Protein AF-A0A7W1D033-F1 (afdb_monomer_lite)

Structure (mmCIF, N/CA/C/O backbone):
data_AF-A0A7W1D033-F1
#
_entry.id   AF-A0A7W1D033-F1
#
loop_
_atom_site.group_PDB
_atom_site.id
_atom_site.type_symbol
_atom_site.label_atom_id
_atom_site.label_alt_id
_atom_site.label_comp_id
_atom_site.label_asym_id
_atom_site.label_entity_id
_atom_site.label_seq_id
_atom_site.pdbx_PDB_ins_code
_atom_site.Cartn_x
_atom_site.Cartn_y
_atom_site.Cartn_z
_atom_site.occupancy
_atom_site.B_iso_or_equiv
_atom_site.auth_seq_id
_atom_site.auth_comp_id
_atom_site.auth_asym_id
_atom_site.auth_atom_id
_atom_site.pdbx_PDB_model_num
ATOM 1 N N . MET A 1 1 ? -7.341 5.718 -10.970 1.0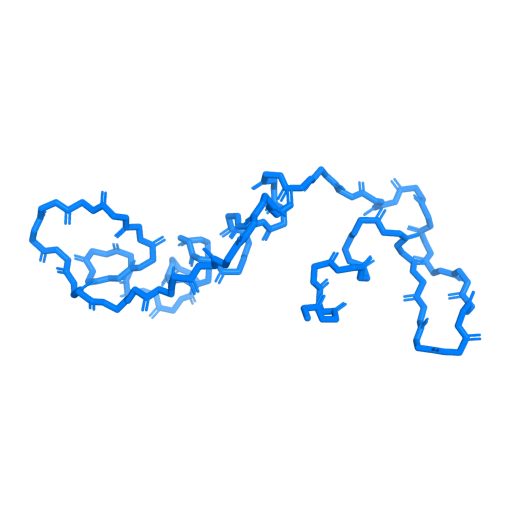0 76.56 1 MET A N 1
ATOM 2 C CA . MET A 1 1 ? -6.317 5.160 -10.052 1.00 76.56 1 MET A CA 1
ATOM 3 C C . MET A 1 1 ? -4.882 5.368 -10.591 1.00 76.56 1 MET A C 1
ATOM 5 O O . MET A 1 1 ? -4.166 4.408 -10.848 1.00 76.56 1 MET A O 1
ATOM 9 N N . ARG A 1 2 ? -4.425 6.623 -10.792 1.00 88.94 2 ARG A N 1
ATOM 10 C CA . ARG A 1 2 ? -3.127 6.908 -11.464 1.00 88.94 2 ARG A CA 1
ATOM 11 C C . ARG A 1 2 ? -1.892 6.519 -10.639 1.00 88.94 2 ARG A C 1
ATOM 13 O O . ARG A 1 2 ? -0.924 6.022 -11.202 1.00 88.94 2 ARG A O 1
ATOM 20 N N . GLY A 1 3 ? -1.939 6.693 -9.315 1.00 92.56 3 GLY A N 1
ATOM 21 C CA . GLY A 1 3 ? -0.835 6.317 -8.422 1.00 92.56 3 GLY A CA 1
ATOM 22 C C . GLY A 1 3 ? -0.532 4.817 -8.451 1.00 92.56 3 GLY A C 1
ATOM 23 O O . GLY A 1 3 ? 0.622 4.428 -8.614 1.00 92.56 3 GLY A O 1
ATOM 24 N N . ILE A 1 4 ? -1.575 3.981 -8.394 1.00 94.94 4 ILE A N 1
ATOM 25 C CA . ILE A 1 4 ? -1.444 2.523 -8.531 1.00 94.94 4 ILE A CA 1
ATOM 26 C C . ILE A 1 4 ? -0.878 2.172 -9.912 1.00 94.94 4 ILE A C 1
ATOM 28 O O . ILE A 1 4 ? 0.144 1.499 -9.985 1.00 94.94 4 ILE A O 1
ATOM 32 N N . TYR A 1 5 ? -1.437 2.713 -11.000 1.00 94.31 5 TYR A N 1
ATOM 33 C CA . TYR A 1 5 ? -0.892 2.504 -12.348 1.00 94.31 5 TYR A CA 1
ATOM 34 C C . TYR A 1 5 ? 0.613 2.821 -12.441 1.00 94.31 5 TYR A C 1
ATOM 36 O O . TYR A 1 5 ? 1.385 2.014 -12.962 1.00 94.31 5 TYR A O 1
ATOM 44 N N . CYS A 1 6 ? 1.052 3.962 -11.900 1.00 95.69 6 CYS A N 1
ATOM 45 C CA . CYS A 1 6 ? 2.464 4.346 -11.887 1.00 95.69 6 CYS A CA 1
ATOM 46 C C . CYS A 1 6 ? 3.318 3.380 -11.048 1.00 95.69 6 CYS A C 1
ATOM 48 O O . CYS A 1 6 ? 4.412 3.013 -11.468 1.00 95.69 6 CYS A O 1
ATOM 50 N N . ALA A 1 7 ? 2.822 2.896 -9.906 1.00 96.19 7 ALA A N 1
ATOM 51 C CA . ALA A 1 7 ? 3.542 1.932 -9.072 1.00 96.19 7 ALA A CA 1
ATOM 52 C C . ALA A 1 7 ? 3.773 0.582 -9.784 1.00 96.19 7 ALA A C 1
ATOM 54 O O . ALA A 1 7 ? 4.846 -0.013 -9.652 1.00 96.19 7 ALA A O 1
ATOM 55 N N . LEU A 1 8 ? 2.795 0.121 -10.573 1.00 96.38 8 LEU A N 1
ATOM 56 C CA . LEU A 1 8 ? 2.876 -1.147 -11.309 1.00 96.38 8 LEU A CA 1
ATOM 57 C C . LEU A 1 8 ? 3.697 -1.029 -12.594 1.00 96.38 8 LEU A C 1
ATOM 59 O O . LEU A 1 8 ? 4.445 -1.940 -12.938 1.00 96.38 8 LEU A O 1
ATOM 63 N N . THR A 1 9 ? 3.542 0.073 -13.330 1.00 96.50 9 THR A N 1
ATOM 64 C CA . THR A 1 9 ? 4.167 0.238 -14.654 1.00 96.50 9 THR A CA 1
ATOM 65 C C . THR A 1 9 ? 5.499 0.969 -14.600 1.00 96.50 9 THR A C 1
ATOM 67 O O . THR A 1 9 ? 6.338 0.764 -15.479 1.00 96.50 9 THR A O 1
ATOM 70 N N . ARG A 1 10 ? 5.712 1.794 -13.566 1.00 96.88 10 ARG A N 1
ATOM 71 C CA . ARG A 1 10 ? 6.839 2.724 -13.430 1.00 96.88 10 ARG A CA 1
ATOM 72 C C . ARG A 1 10 ? 6.962 3.655 -14.632 1.00 96.88 10 ARG A C 1
ATOM 74 O O . ARG A 1 10 ? 8.046 3.843 -15.179 1.00 96.88 10 ARG A O 1
ATOM 81 N N . ARG A 1 11 ? 5.829 4.233 -15.039 1.00 96.31 11 ARG A N 1
ATOM 82 C CA . ARG A 1 11 ? 5.729 5.207 -16.131 1.00 96.31 11 ARG A CA 1
ATOM 83 C C . ARG A 1 11 ? 5.091 6.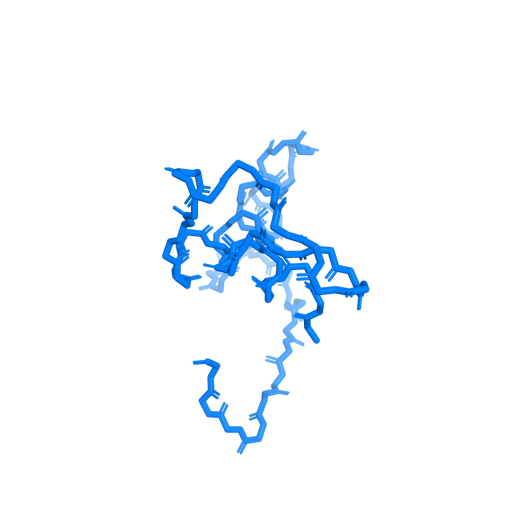508 -15.659 1.00 96.31 11 ARG A C 1
ATOM 85 O O . ARG A 1 11 ? 4.135 6.485 -14.886 1.00 96.31 11 ARG A O 1
ATOM 92 N N . THR A 1 12 ? 5.615 7.631 -16.145 1.00 93.19 12 THR A N 1
ATOM 93 C CA . THR A 1 12 ? 5.010 8.956 -15.956 1.00 93.19 12 THR A CA 1
ATOM 94 C C . THR A 1 12 ? 3.685 9.066 -16.713 1.00 93.19 12 THR A C 1
ATOM 96 O O . THR A 1 12 ? 3.337 8.206 -17.525 1.00 93.19 12 THR A O 1
ATOM 99 N N . GLU A 1 13 ? 2.959 10.166 -16.507 1.00 88.44 13 GLU A N 1
ATOM 100 C CA . GLU A 1 13 ? 1.730 10.450 -17.259 1.00 88.44 13 GLU A CA 1
ATOM 101 C C . GLU A 1 13 ? 1.967 10.580 -18.772 1.00 88.44 13 GLU A C 1
ATOM 103 O O . GLU A 1 13 ? 1.107 10.202 -19.560 1.00 88.44 13 GLU A O 1
ATOM 108 N N . SER A 1 14 ? 3.154 11.041 -19.182 1.00 92.94 14 SER A N 1
ATOM 109 C CA . SER A 1 14 ? 3.581 11.097 -20.587 1.00 92.94 14 SER A CA 1
ATOM 110 C C . SER A 1 14 ? 4.038 9.742 -21.149 1.00 92.94 14 SER A C 1
ATOM 112 O O . SER A 1 14 ? 4.450 9.669 -22.302 1.00 92.94 14 SER A O 1
ATOM 114 N N . GLY A 1 15 ? 4.013 8.672 -20.346 1.00 92.88 15 GLY A N 1
ATOM 115 C CA . GLY A 1 15 ? 4.449 7.329 -20.740 1.00 92.88 15 GLY A CA 1
ATOM 116 C C . GLY A 1 15 ? 5.953 7.072 -20.606 1.00 92.88 15 GLY A C 1
ATOM 117 O O . GLY A 1 15 ? 6.408 5.979 -20.946 1.00 92.88 15 GLY A O 1
ATOM 118 N N . THR A 1 16 ? 6.719 8.033 -20.084 1.00 96.38 16 THR A N 1
ATOM 119 C CA . THR A 1 16 ? 8.173 7.914 -19.923 1.00 96.38 16 THR A CA 1
ATOM 120 C C . THR A 1 16 ? 8.501 6.910 -18.810 1.00 96.38 16 THR A C 1
ATOM 122 O O . THR A 1 16 ? 7.987 7.061 -17.699 1.00 96.38 16 THR A O 1
ATOM 125 N N . PRO A 1 17 ? 9.340 5.888 -19.058 1.00 96.12 17 PRO A N 1
ATOM 126 C CA . PRO A 1 17 ? 9.733 4.925 -18.031 1.00 96.12 17 PRO A CA 1
ATOM 127 C C . PRO A 1 17 ? 10.664 5.554 -16.982 1.00 96.12 17 PRO A C 1
ATOM 129 O O . PRO A 1 17 ? 11.567 6.317 -17.321 1.00 96.12 17 PRO A O 1
ATOM 132 N N . VAL A 1 18 ? 10.465 5.219 -15.702 1.00 96.25 18 VAL A N 1
ATOM 133 C CA . VAL A 1 18 ? 11.261 5.726 -14.567 1.00 96.25 18 VAL A CA 1
ATOM 134 C C . VAL A 1 18 ? 11.577 4.602 -13.582 1.00 96.25 18 VAL A C 1
ATOM 136 O O . VAL A 1 18 ? 10.729 4.209 -12.777 1.00 96.25 18 VAL A O 1
ATOM 139 N N . ALA A 1 19 ? 12.830 4.137 -13.587 1.00 96.50 19 ALA A N 1
ATOM 140 C CA . ALA A 1 19 ? 13.321 3.051 -12.732 1.00 96.50 19 ALA A CA 1
ATOM 141 C C . ALA A 1 19 ? 12.400 1.816 -12.775 1.00 96.50 19 ALA A C 1
ATOM 143 O O . ALA A 1 19 ? 11.822 1.403 -11.772 1.00 96.50 19 ALA A O 1
ATOM 144 N N . GLU A 1 20 ? 12.235 1.234 -13.964 1.00 95.69 20 GLU A N 1
ATOM 145 C CA . GLU A 1 20 ? 11.322 0.105 -14.199 1.00 95.69 20 GLU A CA 1
ATOM 146 C C . GLU A 1 20 ? 11.668 -1.151 -13.387 1.00 95.69 20 GLU A C 1
ATOM 148 O O . GLU A 1 20 ? 10.790 -1.960 -13.102 1.00 95.69 20 GLU A O 1
ATOM 153 N N . SER A 1 21 ? 12.914 -1.290 -12.930 1.00 97.44 21 SER A N 1
ATOM 154 C CA . SER A 1 21 ? 13.319 -2.346 -11.993 1.00 97.44 21 SER A CA 1
ATOM 155 C C . SER A 1 21 ? 12.677 -2.220 -10.605 1.00 97.44 21 SER A C 1
ATOM 157 O O . SER A 1 21 ? 12.767 -3.145 -9.808 1.00 97.44 21 SER A O 1
ATOM 159 N N . GLN A 1 22 ? 12.036 -1.088 -10.300 1.00 97.06 22 GLN A N 1
ATOM 160 C CA . GLN A 1 22 ? 11.342 -0.806 -9.039 1.00 97.06 22 GLN A CA 1
ATOM 161 C C . GLN A 1 22 ? 9.814 -0.917 -9.175 1.00 97.06 22 GLN A C 1
ATOM 163 O O . GLN A 1 22 ? 9.071 -0.326 -8.386 1.00 97.06 22 GLN A O 1
ATOM 168 N N . ARG A 1 23 ? 9.318 -1.623 -10.203 1.00 97.31 23 ARG A N 1
ATOM 169 C CA . ARG A 1 23 ? 7.895 -1.977 -10.306 1.00 97.31 23 ARG A CA 1
ATOM 170 C C . ARG A 1 23 ? 7.487 -2.822 -9.107 1.00 97.31 23 ARG A C 1
ATOM 172 O O . ARG A 1 23 ? 8.247 -3.670 -8.645 1.00 97.31 23 ARG A O 1
ATOM 179 N N . THR A 1 24 ? 6.270 -2.604 -8.629 1.00 96.38 24 THR A N 1
ATOM 180 C CA . THR A 1 24 ? 5.706 -3.377 -7.522 1.00 96.38 24 THR A CA 1
ATOM 181 C C . THR A 1 24 ? 4.467 -4.151 -7.959 1.00 96.38 24 THR A C 1
ATOM 183 O O . THR A 1 24 ? 3.915 -3.920 -9.035 1.00 96.38 24 THR A O 1
ATOM 186 N N . THR A 1 25 ? 4.033 -5.099 -7.132 1.00 97.44 25 THR A N 1
ATOM 187 C CA . THR A 1 25 ? 2.811 -5.871 -7.380 1.00 97.44 25 THR A CA 1
ATOM 188 C C . THR A 1 25 ? 1.575 -5.046 -7.033 1.00 97.44 25 THR A C 1
ATOM 190 O O . THR A 1 25 ? 1.635 -4.123 -6.216 1.00 97.44 25 THR A O 1
ATOM 193 N N . LEU A 1 26 ? 0.424 -5.414 -7.602 1.00 96.44 26 LEU A N 1
ATOM 194 C CA . LEU A 1 26 ? -0.849 -4.764 -7.289 1.00 96.44 26 LEU A CA 1
ATOM 195 C C . LEU A 1 26 ? -1.133 -4.745 -5.785 1.00 96.44 26 LEU A C 1
ATOM 197 O O . LEU A 1 26 ? -1.480 -3.709 -5.225 1.00 96.44 26 LEU A O 1
ATOM 201 N N . MET A 1 27 ? -0.910 -5.873 -5.112 1.00 96.75 27 MET A N 1
ATOM 202 C CA . MET A 1 27 ? -1.183 -5.988 -3.685 1.00 96.75 27 MET A CA 1
ATOM 203 C C . MET A 1 27 ? -0.253 -5.117 -2.834 1.00 96.75 27 MET A C 1
ATOM 205 O O . MET A 1 27 ? -0.702 -4.503 -1.869 1.00 96.75 27 MET A O 1
ATOM 209 N N . HIS A 1 28 ? 1.029 -5.008 -3.195 1.00 97.81 28 HIS A N 1
ATOM 210 C CA . HIS A 1 28 ? 1.924 -4.060 -2.530 1.00 97.81 28 HIS A CA 1
ATOM 211 C C . HIS A 1 28 ? 1.496 -2.611 -2.769 1.00 97.81 28 HIS A C 1
ATOM 213 O O . HIS A 1 28 ? 1.499 -1.831 -1.822 1.00 97.81 28 HIS A O 1
ATOM 219 N N . ALA A 1 29 ? 1.072 -2.254 -3.986 1.00 97.38 29 ALA A N 1
ATOM 220 C CA . ALA A 1 29 ? 0.554 -0.918 -4.263 1.00 97.38 29 ALA A CA 1
ATOM 221 C C . ALA A 1 29 ? -0.693 -0.611 -3.414 1.00 97.38 29 ALA A C 1
ATOM 223 O O . ALA A 1 29 ? -0.727 0.419 -2.748 1.00 97.38 29 ALA A O 1
ATOM 224 N N . ILE A 1 30 ? -1.675 -1.519 -3.356 1.00 97.06 30 ILE A N 1
ATOM 225 C CA . ILE A 1 30 ? -2.883 -1.347 -2.533 1.00 97.06 30 ILE A CA 1
ATOM 226 C C . ILE A 1 30 ? -2.514 -1.131 -1.061 1.00 97.06 30 ILE A C 1
ATOM 228 O O . ILE A 1 30 ? -3.000 -0.176 -0.457 1.00 97.06 30 ILE A O 1
ATOM 232 N N . ARG A 1 31 ? -1.614 -1.946 -0.488 1.00 97.88 31 ARG A N 1
ATOM 233 C CA . ARG A 1 31 ? -1.151 -1.761 0.902 1.00 97.88 31 ARG A CA 1
ATOM 234 C C . ARG A 1 31 ? -0.462 -0.412 1.107 1.00 97.88 31 ARG A C 1
ATOM 236 O O . ARG A 1 31 ? -0.734 0.253 2.103 1.00 97.88 31 ARG A O 1
ATOM 243 N N . SER A 1 32 ? 0.375 0.018 0.158 1.00 97.50 32 SER A N 1
ATOM 244 C CA . SER A 1 32 ? 1.033 1.331 0.192 1.00 97.50 32 SER A CA 1
ATOM 245 C C . SER A 1 32 ? 0.044 2.498 0.234 1.00 97.50 32 SER A C 1
ATOM 247 O O . SER A 1 32 ? 0.294 3.471 0.935 1.00 97.50 32 SER A O 1
ATOM 249 N N . PHE A 1 33 ? -1.088 2.385 -0.465 1.00 96.38 33 PHE A N 1
ATOM 250 C CA . PHE A 1 33 ? -2.150 3.398 -0.480 1.00 96.38 33 PHE A CA 1
ATOM 251 C C . PHE A 1 33 ? -3.210 3.223 0.624 1.00 96.38 33 PHE A C 1
ATOM 253 O O . PHE A 1 33 ? -4.154 4.006 0.677 1.00 96.38 33 PHE A O 1
ATOM 260 N N . THR A 1 34 ? -3.080 2.219 1.496 1.00 98.00 34 THR A N 1
ATOM 261 C CA . THR A 1 34 ? -4.041 1.938 2.575 1.00 98.00 34 THR A CA 1
ATOM 262 C C . THR A 1 34 ? -3.313 1.808 3.911 1.00 98.00 34 THR A C 1
ATOM 264 O O . THR A 1 34 ? -2.934 2.820 4.500 1.00 98.00 34 THR A O 1
ATOM 267 N N . ILE A 1 35 ? -3.066 0.587 4.385 1.00 98.69 35 ILE A N 1
ATOM 268 C CA . ILE A 1 35 ? -2.544 0.335 5.729 1.00 98.69 35 ILE A CA 1
ATOM 269 C C . ILE A 1 35 ? -1.153 0.937 5.959 1.00 98.69 35 ILE A C 1
ATOM 271 O O . ILE A 1 35 ? -0.899 1.479 7.028 1.00 98.69 35 ILE A O 1
ATOM 275 N N . ASN A 1 36 ? -0.271 0.938 4.955 1.00 98.56 36 ASN A N 1
ATOM 276 C CA . ASN A 1 36 ? 1.066 1.519 5.111 1.00 98.56 36 ASN A CA 1
ATOM 277 C C . ASN A 1 36 ? 1.015 3.055 5.158 1.00 98.56 36 ASN A C 1
ATOM 279 O O . ASN A 1 36 ? 1.830 3.671 5.837 1.00 98.56 36 ASN A O 1
ATOM 283 N N . GLY A 1 37 ? 0.066 3.677 4.450 1.00 98.12 37 GLY A N 1
ATOM 284 C CA . GLY A 1 37 ? -0.160 5.123 4.520 1.00 98.12 37 GLY A CA 1
ATOM 285 C C . GLY A 1 37 ? -0.749 5.545 5.868 1.00 98.12 37 GLY A C 1
ATOM 286 O O . GLY A 1 37 ? -0.336 6.559 6.432 1.00 98.12 37 GLY A O 1
ATOM 287 N N . ALA A 1 38 ? -1.663 4.733 6.411 1.00 98.62 38 ALA A N 1
ATOM 288 C CA . ALA A 1 38 ? -2.182 4.911 7.765 1.00 98.62 38 ALA A CA 1
ATOM 289 C C . ALA A 1 38 ? -1.065 4.764 8.809 1.00 98.62 38 ALA A C 1
ATOM 291 O O . ALA A 1 38 ? -0.916 5.652 9.641 1.00 98.62 38 ALA A O 1
ATOM 292 N N . TYR A 1 39 ? -0.224 3.732 8.687 1.00 98.69 39 TYR A N 1
ATOM 293 C CA . TYR A 1 39 ? 0.952 3.530 9.541 1.00 98.69 39 TYR A CA 1
ATOM 294 C C . TYR A 1 39 ? 1.929 4.709 9.490 1.00 98.69 39 TYR A C 1
ATOM 296 O O . TYR A 1 39 ? 2.342 5.231 10.519 1.00 98.69 39 TYR A O 1
ATOM 304 N N . ALA A 1 40 ? 2.253 5.201 8.289 1.00 98.56 40 ALA A N 1
ATOM 305 C CA . ALA A 1 40 ? 3.137 6.356 8.123 1.00 98.56 40 ALA A CA 1
ATOM 306 C C . ALA A 1 40 ? 2.587 7.646 8.766 1.00 98.56 40 ALA A C 1
ATOM 308 O O . ALA A 1 40 ? 3.349 8.579 9.008 1.00 98.56 40 ALA A O 1
ATOM 309 N N . SER A 1 41 ? 1.278 7.693 9.034 1.00 98.31 41 SER A N 1
ATOM 310 C CA . SER A 1 41 ? 0.592 8.809 9.692 1.00 98.31 41 SER A CA 1
ATOM 311 C C . SER A 1 41 ? 0.236 8.520 11.159 1.00 98.31 41 SER A C 1
ATOM 313 O O . SER A 1 41 ? -0.410 9.357 11.783 1.00 98.31 41 SER A O 1
ATOM 315 N N . PHE A 1 42 ? 0.644 7.367 11.708 1.00 98.44 42 PHE A N 1
ATOM 316 C CA . PHE A 1 42 ? 0.283 6.881 13.049 1.00 98.44 42 PHE A CA 1
ATOM 317 C C . PHE A 1 42 ? -1.237 6.738 13.266 1.00 98.44 42 PHE A C 1
ATOM 319 O O . PHE A 1 42 ? -1.778 7.053 14.327 1.00 98.44 42 PHE A O 1
ATOM 326 N N . GLU A 1 43 ? -1.958 6.321 12.223 1.00 98.56 43 GLU A N 1
ATOM 327 C CA . GLU A 1 43 ? -3.414 6.144 12.217 1.00 98.56 43 GLU A CA 1
ATOM 328 C C . GLU A 1 43 ? -3.849 4.705 11.886 1.00 98.56 43 GLU A C 1
ATOM 330 O O . GLU A 1 43 ? -5.029 4.458 11.632 1.00 98.56 43 GLU A O 1
ATOM 335 N N . GLU A 1 44 ? -2.927 3.745 11.877 1.00 98.50 44 GLU A N 1
ATOM 336 C CA . GLU A 1 44 ? -3.168 2.339 11.537 1.00 98.50 44 GLU A CA 1
ATOM 337 C C . GLU A 1 44 ? -4.194 1.649 12.448 1.00 98.50 44 GLU A C 1
ATOM 339 O O . GLU A 1 44 ? -4.942 0.792 11.975 1.00 98.50 44 GLU A O 1
ATOM 344 N N . ASP A 1 45 ? -4.301 2.066 13.711 1.00 98.31 45 ASP A N 1
ATOM 345 C CA . ASP A 1 45 ? -5.309 1.567 14.658 1.00 98.31 45 ASP A CA 1
ATOM 346 C C . ASP A 1 45 ? -6.707 2.148 14.392 1.00 98.31 45 ASP A C 1
ATOM 348 O O . ASP A 1 45 ? -7.710 1.644 14.892 1.00 98.31 45 ASP A O 1
ATOM 352 N N . ARG A 1 46 ? -6.793 3.217 13.589 1.00 98.50 46 ARG A N 1
ATOM 353 C CA . ARG A 1 46 ? -8.039 3.940 13.295 1.00 98.50 46 ARG A CA 1
ATOM 354 C C . ARG A 1 46 ? -8.550 3.690 11.879 1.00 98.50 46 ARG A C 1
ATOM 356 O O . ARG A 1 46 ? -9.763 3.681 11.684 1.00 98.50 46 ARG A O 1
ATOM 363 N N . LYS A 1 47 ? -7.672 3.516 10.884 1.00 98.44 47 LYS A N 1
ATOM 364 C CA . LYS A 1 47 ? -8.040 3.352 9.462 1.00 98.44 47 LYS A CA 1
ATOM 365 C C . LYS A 1 47 ? -7.008 2.539 8.671 1.00 98.44 47 LYS A C 1
ATOM 367 O O . LYS A 1 47 ? -5.971 2.142 9.188 1.00 98.44 47 LYS A O 1
ATOM 372 N N . GLY A 1 48 ? -7.292 2.313 7.388 1.00 97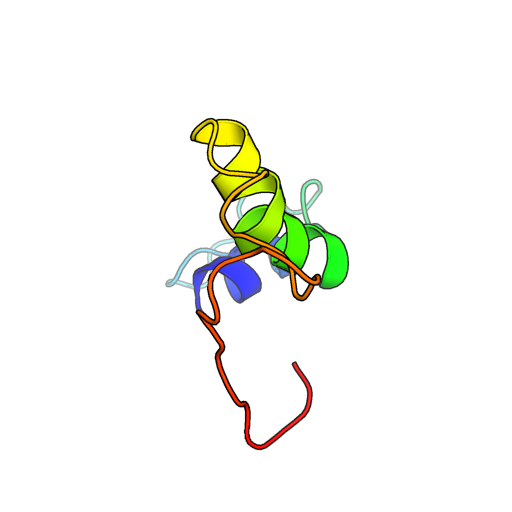.81 48 GLY A N 1
ATOM 373 C CA . GLY A 1 48 ? -6.349 1.707 6.439 1.00 97.81 48 GLY A CA 1
ATOM 374 C C . GLY A 1 48 ? -6.523 0.202 6.211 1.00 97.81 48 GLY A C 1
ATOM 375 O O . GLY A 1 48 ? -5.854 -0.346 5.341 1.00 97.81 48 GLY A O 1
ATOM 376 N N . SER A 1 49 ? -7.432 -0.467 6.924 1.00 98.38 49 SER A N 1
ATOM 377 C CA . SER A 1 49 ? -7.863 -1.839 6.623 1.00 98.38 49 SER A CA 1
ATOM 378 C C . SER A 1 49 ? -9.325 -2.068 7.014 1.00 98.38 49 SER A C 1
ATOM 380 O O . SER A 1 49 ? -9.903 -1.292 7.774 1.00 98.38 49 SER A O 1
ATOM 382 N N . ILE A 1 50 ? -9.927 -3.126 6.464 1.00 98.12 50 ILE A N 1
ATOM 383 C CA . ILE A 1 50 ? -11.309 -3.527 6.755 1.00 98.12 50 ILE A CA 1
ATOM 384 C C . ILE A 1 50 ? -11.280 -4.502 7.933 1.00 98.12 50 ILE A C 1
ATOM 386 O O . ILE A 1 50 ? -11.199 -5.715 7.753 1.00 98.12 50 ILE A O 1
ATOM 390 N N . GLU A 1 51 ? -11.301 -3.952 9.143 1.00 98.25 51 GLU A N 1
ATOM 391 C CA . GLU A 1 51 ? -11.232 -4.687 10.408 1.00 98.25 51 GLU A CA 1
ATOM 392 C C . GLU A 1 51 ? -12.186 -4.061 11.434 1.00 98.25 51 GLU A C 1
ATOM 394 O O . GLU A 1 51 ? -12.485 -2.865 11.386 1.00 98.25 51 GLU A O 1
ATOM 399 N N . VAL A 1 52 ? -12.674 -4.871 12.377 1.00 98.25 52 V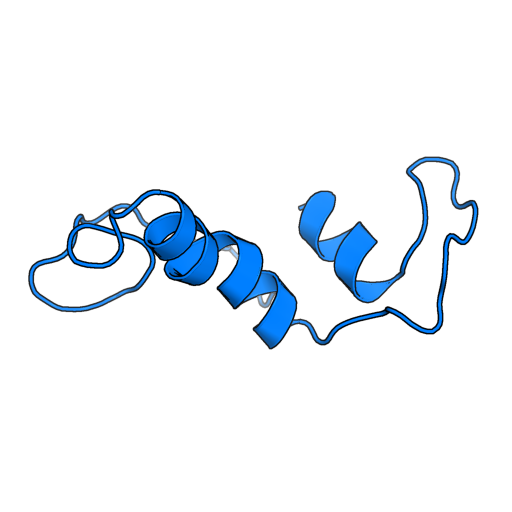AL A N 1
ATOM 400 C CA . VAL A 1 52 ? -13.578 -4.404 13.438 1.00 98.25 52 VAL A CA 1
ATOM 401 C C . VAL A 1 52 ? -12.874 -3.357 14.303 1.00 98.25 52 VAL A C 1
ATOM 403 O O . VAL A 1 52 ? -11.736 -3.551 14.718 1.00 98.25 52 VAL A O 1
ATOM 406 N N . GLY A 1 53 ? -13.571 -2.257 14.597 1.00 98.06 53 GLY A N 1
ATOM 407 C CA . GLY A 1 53 ? -13.058 -1.163 15.429 1.00 98.06 53 GLY A CA 1
ATOM 408 C C . GLY A 1 53 ? -12.404 -0.016 14.652 1.00 98.06 53 GLY A C 1
ATOM 409 O O . GLY A 1 53 ? -12.193 1.044 15.237 1.00 98.06 53 GLY A O 1
ATOM 410 N N . LYS A 1 54 ? -12.148 -0.175 13.345 1.00 98.50 54 LYS A N 1
ATOM 411 C CA . LYS A 1 54 ? -11.658 0.905 12.470 1.00 98.50 54 LYS A CA 1
ATOM 412 C C . LYS A 1 54 ? -12.805 1.710 11.852 1.00 98.50 54 LYS A C 1
ATOM 414 O O . LYS A 1 54 ? -13.962 1.290 11.857 1.00 98.50 54 LYS A O 1
ATOM 419 N N . LEU A 1 55 ? -12.482 2.886 11.313 1.00 98.56 55 LEU A N 1
ATOM 420 C CA . LEU A 1 55 ? -13.428 3.725 10.578 1.00 98.56 55 LEU A CA 1
ATOM 421 C C . LEU A 1 55 ? -13.975 2.987 9.348 1.00 98.56 55 LEU A C 1
ATOM 423 O O . LEU A 1 55 ? -13.220 2.370 8.599 1.00 98.56 55 LEU A O 1
ATOM 427 N N . ALA A 1 56 ? -15.278 3.128 9.096 1.00 98.12 56 ALA A N 1
ATOM 428 C CA . ALA A 1 56 ? -15.949 2.600 7.908 1.00 98.12 56 ALA A CA 1
ATOM 429 C C . ALA A 1 56 ? -15.709 3.481 6.659 1.00 98.12 56 ALA A C 1
ATOM 431 O O . ALA A 1 56 ? -16.650 3.850 5.959 1.00 98.12 56 ALA A O 1
ATOM 432 N N . ASP A 1 57 ? -14.449 3.839 6.401 1.00 98.06 57 ASP A N 1
ATOM 433 C CA . ASP A 1 57 ? -14.017 4.546 5.191 1.00 98.06 57 ASP A CA 1
ATOM 434 C C . ASP A 1 57 ? -13.788 3.523 4.068 1.00 98.06 57 ASP A C 1
ATOM 436 O O . ASP A 1 57 ? -12.758 2.847 4.013 1.00 98.06 57 ASP A O 1
ATOM 440 N N . LEU A 1 58 ? -14.815 3.328 3.237 1.00 97.12 58 LEU A N 1
ATOM 441 C CA . LEU A 1 58 ? -14.894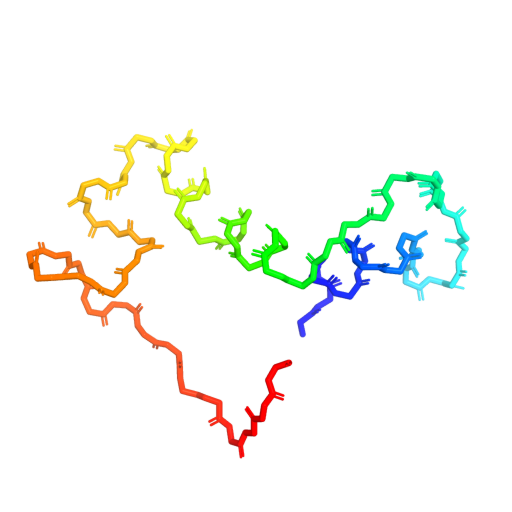 2.249 2.256 1.00 97.12 58 LEU A CA 1
ATOM 442 C C . LEU A 1 58 ? -15.113 2.800 0.848 1.00 97.12 58 LEU A C 1
ATOM 444 O O . LEU A 1 58 ? -15.887 3.731 0.633 1.00 97.12 58 LEU A O 1
ATOM 448 N N . VAL A 1 59 ? -14.491 2.142 -0.130 1.00 95.81 59 VAL A N 1
ATOM 449 C CA . VAL A 1 59 ? -14.714 2.388 -1.558 1.00 95.81 59 VAL A CA 1
ATOM 450 C C . VAL A 1 59 ? -15.269 1.116 -2.186 1.00 95.81 59 VAL A C 1
ATOM 452 O O . VAL A 1 59 ? -14.684 0.044 -2.041 1.00 95.81 59 VAL A O 1
ATOM 455 N N . VAL A 1 60 ? -16.389 1.239 -2.898 1.00 96.00 60 VAL A N 1
ATOM 456 C CA . VAL A 1 60 ? -16.980 0.153 -3.689 1.00 96.00 60 VAL A CA 1
ATOM 457 C C . VAL A 1 60 ? -16.572 0.337 -5.145 1.00 96.00 60 VAL A C 1
ATOM 459 O O . VAL A 1 60 ? -16.691 1.433 -5.690 1.00 96.00 60 VAL A O 1
ATOM 462 N N . LEU A 1 61 ? -16.083 -0.735 -5.763 1.00 95.50 61 LEU A N 1
ATOM 463 C CA . LEU A 1 61 ? -15.741 -0.785 -7.182 1.00 95.50 61 LEU A CA 1
ATOM 464 C C . LEU A 1 61 ? -16.784 -1.628 -7.919 1.00 95.50 61 LEU A C 1
ATOM 466 O O . LEU A 1 61 ? -17.328 -2.578 -7.359 1.00 95.50 61 LEU A O 1
ATOM 470 N N . ASP A 1 62 ? -17.048 -1.287 -9.175 1.00 96.69 62 ASP A N 1
ATOM 471 C CA . ASP A 1 62 ? -17.957 -2.015 -10.066 1.00 96.69 62 ASP A CA 1
ATOM 472 C C . ASP A 1 62 ? -17.295 -3.229 -10.746 1.00 96.69 62 ASP A C 1
ATOM 474 O O . ASP A 1 62 ? -17.966 -4.004 -11.427 1.00 96.69 62 ASP A O 1
ATOM 478 N N . GLY A 1 63 ? -15.991 -3.432 -10.530 1.00 94.19 63 GLY A N 1
ATOM 479 C CA . GLY A 1 63 ? -15.218 -4.536 -11.086 1.00 94.19 63 GLY A CA 1
ATOM 480 C C . GLY A 1 63 ? -13.947 -4.850 -10.299 1.00 94.19 63 GLY A C 1
ATOM 481 O O . GLY A 1 63 ? -13.654 -4.248 -9.262 1.00 94.19 63 GLY A O 1
ATOM 482 N N . SER A 1 64 ? -13.189 -5.831 -10.795 1.00 89.00 64 SER A N 1
ATOM 483 C CA . SER A 1 64 ? -11.885 -6.180 -10.232 1.00 89.00 64 SER A CA 1
ATOM 484 C C . SER A 1 64 ? -10.877 -5.052 -10.431 1.00 89.00 64 SER A C 1
ATOM 486 O O . SER A 1 64 ? -10.848 -4.401 -11.476 1.00 89.00 64 SER A O 1
ATOM 488 N N . ILE A 1 65 ?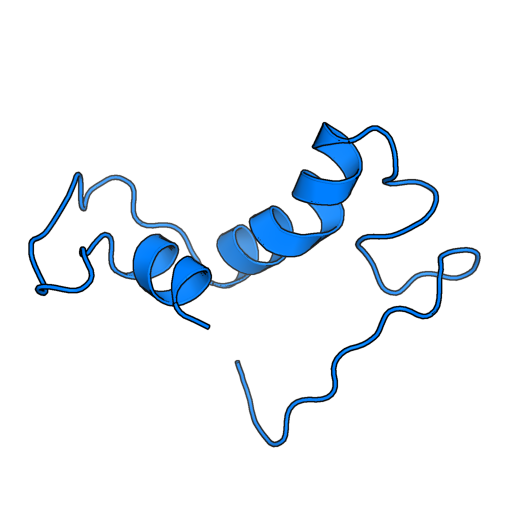 -10.049 -4.860 -9.409 1.00 82.88 65 ILE A N 1
ATOM 489 C CA . ILE A 1 65 ? -8.896 -3.960 -9.427 1.00 82.88 65 ILE A CA 1
ATOM 490 C C . ILE A 1 65 ? -7.691 -4.587 -10.129 1.00 82.88 65 ILE A C 1
ATOM 492 O O . ILE A 1 65 ? -7.547 -5.830 -10.053 1.00 82.88 65 ILE A O 1
#

Sequence (65 aa):
MRGIYCALTRRTESGTPVAESQRTTLMHAIRSFTINGAYASFEEDRKGSIEVGKLADLVVLDGSI

Radius of gyration: 13.96 Å; chains: 1; bounding box: 31×17×36 Å

Foldseek 3Di:
DVQLVCLQQCADPVRHHDPRVRRDDSVVSLQVVFQVVCVVVVNNQATRDDDPNHDPPDDDDPDDD

Secondary structure (DSSP, 8-state):
-HHHHHHHH-B-TT--B--GGG---HHHHHHHTTHHHHHHTT-TTTSSS--TTS-------SS--

pLDDT: mean 96.06, std 3.74, range [76.56, 98.69]